Protein AF-A0A7C7VZW2-F1 (afdb_monomer)

Solvent-accessible surface area (backbone atoms only — not comparable to full-atom values): 3026 Å² total; per-residue (Å²): 110,71,66,58,53,49,54,46,49,53,45,55,59,47,52,64,52,46,54,54,34,43,75,70,63,75,41,53,71,68,56,44,53,53,54,53,49,52,38,51,63,56,41,53,57,48,53,52,53,62,71,74,107

Structure (mmCIF, N/CA/C/O backbone):
data_AF-A0A7C7VZW2-F1
#
_entry.id   AF-A0A7C7VZW2-F1
#
loop_
_atom_site.group_PDB
_atom_site.id
_atom_site.type_symbol
_atom_site.label_atom_id
_atom_site.label_alt_id
_atom_site.label_comp_id
_atom_site.label_asym_id
_atom_site.label_entity_id
_atom_site.label_seq_id
_atom_site.pdbx_PDB_ins_code
_atom_site.Cartn_x
_atom_site.Cartn_y
_atom_site.Cartn_z
_atom_site.occupancy
_atom_site.B_iso_or_equiv
_atom_site.auth_seq_id
_atom_site.auth_comp_id
_atom_site.auth_asym_id
_atom_site.auth_atom_id
_atom_site.pdbx_PDB_model_num
ATOM 1 N N . MET A 1 1 ? 17.847 -2.223 -12.869 1.00 64.81 1 MET A N 1
ATOM 2 C CA . MET A 1 1 ? 17.117 -3.397 -12.331 1.00 64.81 1 MET A CA 1
ATOM 3 C C . MET A 1 1 ? 17.140 -3.558 -10.809 1.00 64.81 1 MET A C 1
ATOM 5 O O . MET A 1 1 ? 16.059 -3.668 -10.249 1.00 64.81 1 MET A O 1
ATOM 9 N N . ARG A 1 2 ? 18.294 -3.563 -10.108 1.00 76.25 2 ARG A N 1
ATOM 10 C CA . ARG A 1 2 ? 18.337 -3.849 -8.646 1.00 76.25 2 ARG A CA 1
ATOM 11 C C . ARG A 1 2 ? 17.419 -2.947 -7.803 1.00 76.25 2 ARG A C 1
ATOM 13 O O . ARG A 1 2 ? 16.617 -3.461 -7.036 1.00 76.25 2 ARG A O 1
ATOM 20 N N . PHE A 1 3 ? 17.475 -1.629 -7.999 1.00 81.88 3 PHE A N 1
ATOM 21 C CA . PHE A 1 3 ? 16.684 -0.668 -7.215 1.00 81.88 3 PHE A CA 1
ATOM 22 C C . PHE A 1 3 ? 15.168 -0.778 -7.436 1.00 81.88 3 PHE A C 1
ATOM 24 O O . PHE A 1 3 ? 14.412 -0.756 -6.472 1.00 81.88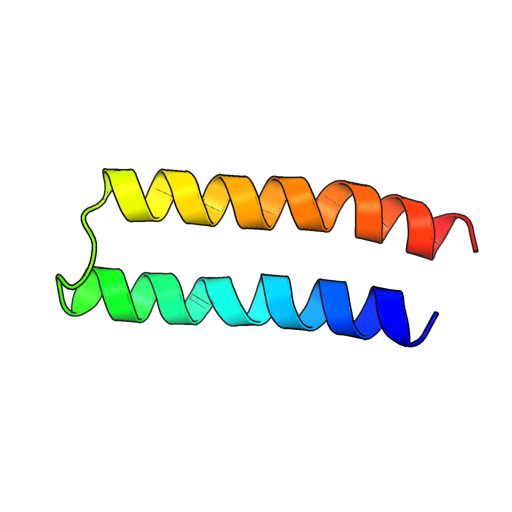 3 PHE A O 1
ATOM 31 N N . LEU A 1 4 ? 14.722 -0.982 -8.680 1.00 80.44 4 LEU A N 1
ATOM 32 C CA . LEU A 1 4 ? 13.301 -1.191 -8.993 1.00 80.44 4 LEU A CA 1
ATOM 33 C C . LEU A 1 4 ? 12.784 -2.522 -8.428 1.00 80.44 4 LEU A C 1
ATOM 35 O O . LEU A 1 4 ? 11.664 -2.592 -7.930 1.00 80.44 4 LEU A O 1
ATOM 39 N N . GLY A 1 5 ? 13.619 -3.567 -8.441 1.00 83.12 5 GLY A N 1
ATOM 40 C CA . GLY A 1 5 ? 13.307 -4.836 -7.786 1.00 83.12 5 GLY A CA 1
ATOM 41 C C . GLY A 1 5 ? 13.138 -4.692 -6.271 1.00 83.12 5 GLY A C 1
ATOM 42 O O . GLY A 1 5 ? 12.192 -5.248 -5.715 1.00 83.12 5 GLY A O 1
ATOM 43 N N . TYR A 1 6 ? 14.005 -3.912 -5.612 1.00 85.81 6 TYR A N 1
ATOM 44 C CA . TYR A 1 6 ? 13.879 -3.606 -4.182 1.00 85.81 6 TYR A CA 1
ATOM 45 C C . TYR A 1 6 ? 12.622 -2.791 -3.871 1.00 85.81 6 TYR A C 1
ATOM 47 O O . TYR A 1 6 ? 11.881 -3.161 -2.965 1.00 85.81 6 TYR A O 1
ATOM 55 N N . ALA A 1 7 ? 12.335 -1.748 -4.656 1.00 83.94 7 ALA A N 1
ATOM 56 C CA . ALA A 1 7 ? 11.133 -0.932 -4.487 1.00 83.94 7 ALA A CA 1
ATOM 57 C C . ALA A 1 7 ? 9.851 -1.772 -4.625 1.00 83.94 7 ALA A C 1
ATOM 59 O O . ALA A 1 7 ? 8.954 -1.684 -3.789 1.00 83.94 7 ALA A O 1
ATOM 60 N N . ARG A 1 8 ? 9.795 -2.663 -5.627 1.00 85.19 8 ARG A N 1
ATOM 61 C CA . ARG A 1 8 ? 8.668 -3.590 -5.807 1.00 85.19 8 ARG A CA 1
ATOM 62 C C . ARG A 1 8 ? 8.517 -4.552 -4.628 1.00 85.19 8 ARG A C 1
ATOM 64 O O . ARG A 1 8 ? 7.399 -4.786 -4.189 1.00 85.19 8 ARG A O 1
ATOM 71 N N . ARG A 1 9 ? 9.618 -5.130 -4.134 1.00 87.25 9 ARG A N 1
ATOM 72 C CA . ARG A 1 9 ? 9.587 -6.048 -2.981 1.00 87.25 9 ARG A CA 1
ATOM 73 C C . ARG A 1 9 ? 9.100 -5.352 -1.718 1.00 87.25 9 ARG A C 1
ATOM 75 O O . ARG A 1 9 ? 8.189 -5.863 -1.086 1.00 87.25 9 ARG A O 1
ATOM 82 N N . SER A 1 10 ? 9.641 -4.176 -1.417 1.00 86.31 10 SER A N 1
ATOM 83 C CA . SER A 1 10 ? 9.257 -3.401 -0.236 1.00 86.3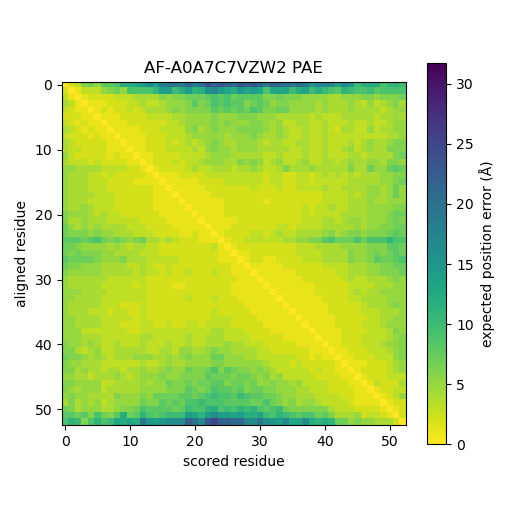1 10 SER A CA 1
ATOM 84 C C . SER A 1 10 ? 7.764 -3.047 -0.239 1.00 86.31 10 SER A C 1
ATOM 86 O O . SER A 1 10 ? 7.094 -3.232 0.771 1.00 86.31 10 SER A O 1
ATOM 88 N N . ALA A 1 11 ? 7.211 -2.635 -1.384 1.00 85.00 11 ALA A N 1
ATOM 89 C CA . ALA A 1 11 ? 5.782 -2.334 -1.497 1.00 85.00 11 ALA 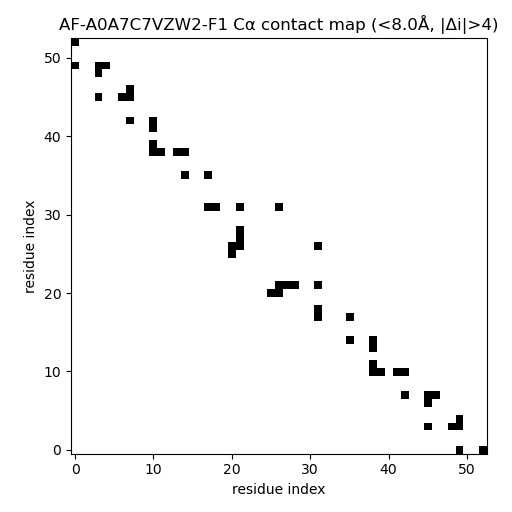A CA 1
ATOM 90 C C . ALA A 1 11 ? 4.883 -3.580 -1.359 1.00 85.00 11 ALA A C 1
ATOM 92 O O . ALA A 1 11 ? 3.772 -3.484 -0.845 1.00 85.00 11 ALA A O 1
ATOM 93 N N . ILE A 1 12 ? 5.355 -4.755 -1.793 1.00 86.69 12 ILE A N 1
ATOM 94 C CA . ILE A 1 12 ? 4.632 -6.026 -1.619 1.00 86.69 12 ILE A CA 1
ATOM 95 C C . ILE A 1 12 ? 4.696 -6.501 -0.163 1.00 86.69 12 ILE A C 1
ATOM 97 O O . ILE A 1 12 ? 3.702 -7.002 0.349 1.00 86.69 12 ILE A O 1
ATOM 101 N N . GLU A 1 13 ? 5.834 -6.333 0.511 1.00 89.12 13 GLU A N 1
ATOM 102 C CA . GLU A 1 13 ? 6.020 -6.715 1.919 1.00 89.12 13 GLU A CA 1
ATOM 103 C C . GLU A 1 13 ? 5.170 -5.876 2.885 1.00 89.12 13 GLU A C 1
ATOM 105 O O . GLU A 1 13 ? 4.791 -6.370 3.946 1.00 89.12 13 GLU A O 1
ATOM 110 N N . LEU A 1 14 ? 4.792 -4.655 2.495 1.00 87.44 14 LEU A N 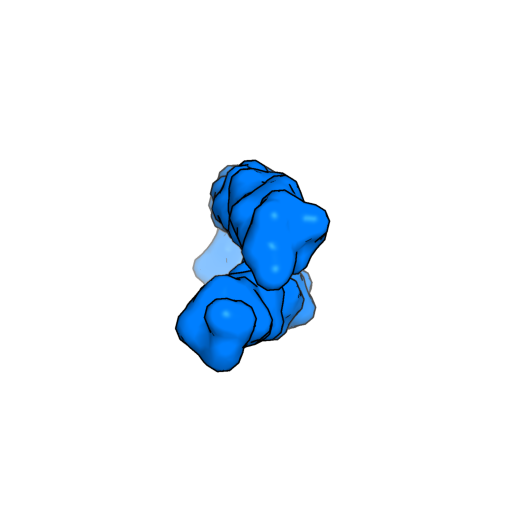1
ATOM 111 C CA . LEU A 1 14 ? 3.880 -3.803 3.263 1.00 87.44 14 LEU A CA 1
ATOM 112 C C . LEU A 1 14 ? 2.456 -4.387 3.345 1.00 87.44 14 LEU A C 1
ATOM 114 O O . LEU A 1 14 ? 1.776 -4.250 4.357 1.00 87.44 14 LEU A O 1
ATOM 118 N N . GLN A 1 15 ? 1.992 -5.068 2.295 1.00 89.00 15 GLN A N 1
ATOM 119 C CA . GLN A 1 15 ? 0.626 -5.597 2.219 1.00 89.00 15 GLN A CA 1
ATOM 120 C C . GLN A 1 15 ? 0.275 -6.591 3.345 1.00 89.00 15 GLN A C 1
ATOM 122 O O . GLN A 1 15 ? -0.746 -6.387 4.000 1.00 89.00 15 GLN A O 1
ATOM 127 N N . PRO A 1 16 ? 1.073 -7.640 3.638 1.00 91.56 16 PRO A N 1
ATOM 128 C CA . PRO A 1 16 ? 0.794 -8.532 4.765 1.00 91.56 16 PRO A CA 1
ATOM 129 C C . PRO A 1 16 ? 0.909 -7.825 6.122 1.00 91.56 16 PRO A C 1
ATOM 131 O O . PRO A 1 16 ? 0.171 -8.164 7.044 1.00 91.56 16 PRO A O 1
ATOM 134 N N . GLN A 1 17 ? 1.781 -6.820 6.250 1.00 92.44 17 GLN A N 1
ATOM 135 C CA . GLN A 1 17 ? 1.896 -6.024 7.477 1.00 92.44 17 GLN A CA 1
ATOM 136 C C . GLN A 1 17 ? 0.633 -5.192 7.737 1.00 92.44 17 GLN A C 1
ATOM 138 O O . GLN A 1 17 ? 0.216 -5.078 8.886 1.00 92.44 17 GLN A O 1
ATOM 143 N N . LEU A 1 18 ? -0.021 -4.680 6.688 1.00 91.31 18 LEU A N 1
ATOM 144 C CA . LEU A 1 18 ? -1.299 -3.971 6.805 1.00 91.31 18 LEU A CA 1
ATOM 145 C C . LEU A 1 18 ? -2.428 -4.880 7.295 1.00 91.31 18 LEU A C 1
ATOM 147 O O . LEU A 1 18 ? -3.222 -4.454 8.126 1.00 91.31 18 LEU A O 1
ATOM 151 N N . TYR A 1 19 ? -2.483 -6.138 6.844 1.00 92.56 19 TYR A N 1
ATOM 152 C CA . TYR A 1 19 ? -3.466 -7.100 7.361 1.00 92.56 19 TYR A CA 1
ATOM 153 C C . TYR A 1 19 ? -3.262 -7.369 8.854 1.00 92.56 19 TYR A C 1
ATOM 155 O O . TYR A 1 19 ? -4.225 -7.383 9.613 1.00 92.56 19 TYR A O 1
ATOM 163 N N . ILE A 1 20 ? -2.006 -7.522 9.281 1.00 94.06 20 ILE A N 1
ATOM 164 C CA . ILE A 1 20 ? -1.646 -7.702 10.693 1.00 94.06 20 ILE A CA 1
ATOM 165 C C . ILE A 1 20 ? -1.988 -6.451 11.521 1.00 94.06 20 ILE A C 1
ATOM 167 O O . ILE A 1 20 ? -2.418 -6.571 12.667 1.00 94.06 20 ILE A O 1
ATOM 171 N N . ALA A 1 21 ? -1.795 -5.254 10.962 1.00 92.75 21 ALA A N 1
ATOM 172 C CA . ALA A 1 21 ? -2.133 -3.993 11.618 1.00 92.75 21 ALA A CA 1
ATOM 173 C C . ALA A 1 21 ? -3.650 -3.793 11.748 1.00 92.75 21 ALA A C 1
ATOM 175 O O . ALA A 1 21 ? -4.114 -3.323 12.785 1.00 92.75 21 ALA A O 1
ATOM 176 N N . LEU A 1 22 ? -4.416 -4.186 10.727 1.00 93.44 22 LEU A N 1
ATOM 177 C CA . LEU A 1 22 ? -5.877 -4.157 10.748 1.00 93.44 22 LEU A CA 1
ATOM 178 C C . LEU A 1 22 ? -6.438 -5.148 11.777 1.00 93.44 22 LEU A C 1
ATOM 180 O O . LEU A 1 22 ? -7.316 -4.788 12.554 1.00 93.44 22 LEU A O 1
ATOM 184 N N . ASP A 1 23 ? -5.902 -6.370 11.822 1.00 94.19 23 ASP A N 1
ATOM 185 C CA . ASP A 1 23 ? -6.317 -7.405 12.780 1.00 94.19 23 ASP A CA 1
ATOM 186 C C . ASP A 1 23 ? -6.048 -6.979 14.234 1.00 94.19 23 ASP A C 1
ATOM 188 O O . ASP A 1 23 ? -6.892 -7.128 15.114 1.00 94.19 23 ASP A O 1
ATOM 192 N N . GLN A 1 24 ? -4.908 -6.325 14.475 1.00 95.56 24 GLN A N 1
ATOM 193 C CA . GLN A 1 24 ? -4.571 -5.741 15.778 1.00 95.56 24 GLN A CA 1
ATOM 194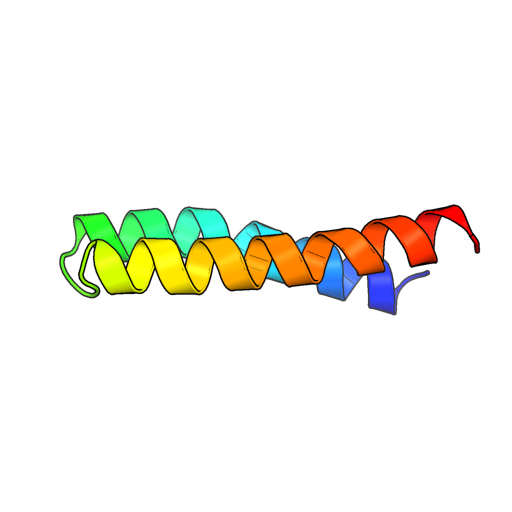 C C . GLN A 1 24 ? -5.295 -4.419 16.077 1.00 95.56 24 GLN A C 1
ATOM 196 O O . GLN A 1 24 ? -5.055 -3.822 17.126 1.00 95.56 24 GLN A O 1
ATOM 201 N N . SER A 1 25 ? -6.186 -3.958 15.191 1.00 93.56 25 SER A N 1
ATOM 202 C CA . SER A 1 25 ? -6.906 -2.684 15.321 1.00 93.56 25 SER A CA 1
ATOM 203 C C . SER A 1 25 ? -5.982 -1.463 15.479 1.00 93.56 25 SER A C 1
ATOM 205 O O . SER A 1 25 ? -6.354 -0.475 16.108 1.00 93.56 25 SER A O 1
ATOM 207 N N . TYR A 1 26 ? -4.768 -1.520 14.916 1.00 94.19 26 TYR A N 1
ATOM 208 C CA . TYR A 1 26 ? -3.837 -0.384 14.875 1.00 94.19 26 TYR A CA 1
ATOM 209 C C . TYR A 1 26 ? -4.192 0.641 13.800 1.00 94.19 26 TYR A C 1
ATOM 211 O O . TYR A 1 26 ? -3.770 1.790 13.901 1.00 94.19 26 TYR A O 1
ATOM 219 N N . ILE A 1 27 ? -4.936 0.213 12.782 1.00 94.31 27 ILE A N 1
ATOM 220 C CA . ILE A 1 27 ? -5.453 1.046 11.698 1.00 94.31 27 ILE A CA 1
ATOM 221 C C . ILE A 1 27 ? -6.927 0.717 11.477 1.00 94.31 27 ILE A C 1
ATOM 223 O O . ILE A 1 27 ? -7.359 -0.413 11.728 1.00 94.31 27 ILE A O 1
ATOM 227 N N . THR A 1 28 ? -7.701 1.682 10.992 1.00 95.38 28 THR A N 1
ATOM 228 C CA . THR A 1 28 ? -9.084 1.433 10.577 1.00 95.38 28 THR A CA 1
ATOM 229 C C . THR A 1 28 ? -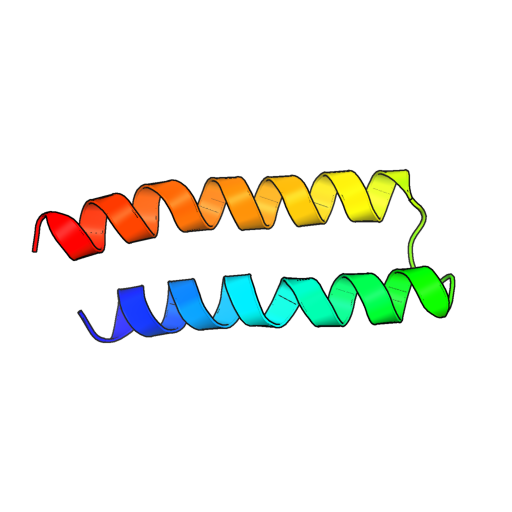9.136 0.753 9.212 1.00 95.38 28 THR A C 1
ATOM 231 O O . THR A 1 28 ? -8.141 0.650 8.487 1.00 95.38 28 THR A O 1
ATOM 234 N N . ARG A 1 29 ? -10.327 0.282 8.830 1.00 92.44 29 ARG A N 1
ATOM 235 C CA . ARG A 1 29 ? -10.527 -0.305 7.505 1.00 92.44 29 ARG A CA 1
ATOM 236 C C . ARG A 1 29 ? -10.324 0.728 6.393 1.00 92.44 29 ARG A C 1
ATOM 238 O O . ARG A 1 29 ? -9.757 0.391 5.361 1.00 92.44 29 ARG A O 1
ATOM 245 N N . GLU A 1 30 ? -10.722 1.975 6.625 1.00 95.38 30 GLU A N 1
ATOM 246 C CA . GLU A 1 30 ? -10.525 3.077 5.682 1.00 95.38 30 GLU A CA 1
ATOM 247 C C . GLU A 1 30 ? -9.037 3.391 5.492 1.00 95.38 30 GLU A C 1
ATOM 249 O O . GLU A 1 30 ? -8.583 3.554 4.361 1.00 95.38 30 GLU A O 1
ATOM 254 N N . GLU A 1 31 ? -8.262 3.428 6.581 1.00 94.25 31 GLU A N 1
ATOM 255 C CA . GLU A 1 31 ? -6.806 3.610 6.525 1.00 94.25 31 GLU A CA 1
ATOM 256 C C . GLU A 1 31 ? -6.126 2.435 5.815 1.00 94.25 31 GLU A C 1
ATOM 258 O O . GLU A 1 31 ? -5.241 2.637 4.983 1.00 94.25 31 GLU A O 1
ATOM 263 N N . PHE A 1 32 ? -6.572 1.205 6.088 1.00 94.25 32 PHE A N 1
ATOM 264 C CA . PHE A 1 32 ? -6.103 0.017 5.382 1.00 94.25 32 PHE A CA 1
ATOM 265 C C . PHE A 1 32 ? -6.331 0.142 3.873 1.00 94.25 32 PHE A C 1
ATOM 267 O O . PHE A 1 32 ? -5.383 -0.024 3.105 1.00 94.25 32 PHE A O 1
ATOM 274 N N . ASP A 1 33 ? -7.557 0.45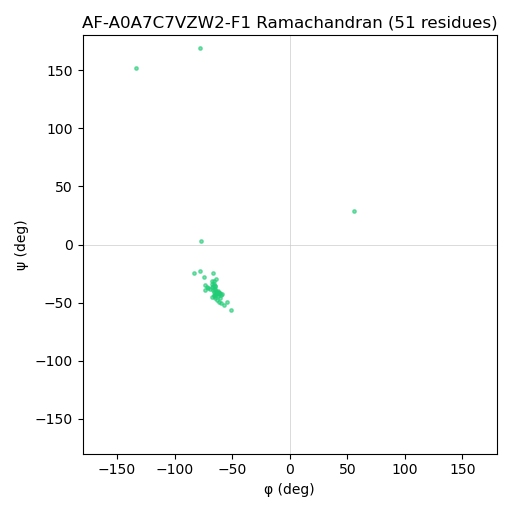5 3.447 1.00 94.00 33 ASP A N 1
ATOM 275 C CA . ASP A 1 33 ? -7.909 0.526 2.029 1.00 94.00 33 ASP A CA 1
ATOM 276 C C . ASP A 1 33 ? -7.107 1.645 1.328 1.00 94.00 33 ASP A C 1
ATOM 278 O O . ASP A 1 33 ? -6.547 1.417 0.254 1.00 94.00 33 ASP A O 1
ATOM 282 N N . GLN A 1 34 ? -6.933 2.809 1.973 1.00 94.88 34 GLN A N 1
ATOM 283 C CA . GLN A 1 34 ? -6.113 3.913 1.454 1.00 94.88 34 GLN A CA 1
ATOM 284 C C . GLN A 1 34 ? -4.641 3.524 1.263 1.00 94.88 34 GLN A C 1
ATOM 286 O O . GLN A 1 34 ? -4.064 3.762 0.197 1.00 94.88 34 GLN A O 1
ATOM 291 N N . ILE A 1 35 ? -4.015 2.916 2.276 1.00 92.56 35 ILE A N 1
ATOM 292 C CA . ILE A 1 35 ? -2.593 2.550 2.209 1.00 92.56 35 ILE A CA 1
ATOM 293 C C . ILE A 1 35 ? -2.389 1.389 1.225 1.00 92.56 35 ILE A C 1
ATOM 295 O O . ILE A 1 35 ? -1.409 1.368 0.473 1.00 92.56 35 ILE A O 1
ATOM 299 N N . TYR A 1 36 ? -3.321 0.434 1.182 1.00 91.81 36 TYR A N 1
ATOM 300 C CA . TYR A 1 36 ? -3.273 -0.698 0.259 1.00 91.81 36 TYR A CA 1
ATOM 301 C C . TYR A 1 36 ? -3.396 -0.248 -1.204 1.00 91.81 36 TYR A C 1
ATOM 303 O O . TYR A 1 36 ? -2.644 -0.712 -2.072 1.00 91.81 36 TYR A O 1
ATOM 311 N N . GLU A 1 37 ? -4.297 0.694 -1.486 1.00 92.81 37 GLU A N 1
ATOM 312 C CA . GLU A 1 37 ? -4.446 1.287 -2.813 1.00 92.81 37 GLU A CA 1
ATOM 313 C C . GLU A 1 37 ? -3.194 2.074 -3.213 1.00 92.81 37 GLU A C 1
ATOM 315 O O . GLU A 1 37 ? -2.654 1.861 -4.300 1.00 92.81 37 GLU A O 1
ATOM 320 N N . GLN A 1 38 ? -2.635 2.877 -2.306 1.00 90.31 38 GLN A N 1
ATOM 321 C CA . GLN A 1 38 ? -1.398 3.615 -2.563 1.00 90.31 38 GLN A CA 1
ATOM 322 C C . GLN A 1 38 ? -0.204 2.688 -2.861 1.00 90.31 38 GLN A C 1
ATOM 324 O O . GLN A 1 38 ? 0.582 2.948 -3.783 1.00 90.31 38 GLN A O 1
ATOM 329 N N . ALA A 1 39 ? -0.067 1.580 -2.127 1.00 89.44 39 ALA A N 1
ATOM 330 C CA . ALA A 1 39 ? 0.959 0.572 -2.393 1.00 89.44 39 ALA A CA 1
ATOM 331 C C . ALA A 1 39 ? 0.773 -0.067 -3.781 1.00 89.44 39 ALA A C 1
ATOM 333 O O . ALA A 1 39 ? 1.740 -0.257 -4.525 1.00 89.44 39 ALA A O 1
ATOM 334 N N . THR A 1 40 ? -0.473 -0.346 -4.163 1.00 88.12 40 THR A N 1
ATOM 335 C CA . THR A 1 40 ? -0.822 -0.941 -5.461 1.00 88.12 40 THR A CA 1
ATOM 336 C C . THR A 1 40 ? -0.544 0.012 -6.625 1.00 88.12 40 THR A C 1
ATOM 338 O O . THR A 1 40 ? 0.094 -0.383 -7.609 1.00 88.12 40 THR A O 1
ATOM 341 N N . GLU A 1 41 ? -0.937 1.278 -6.495 1.00 90.19 41 GLU A N 1
ATOM 342 C CA . GLU A 1 41 ? -0.669 2.323 -7.487 1.00 90.19 41 GLU A CA 1
ATOM 343 C C . GLU A 1 41 ? 0.830 2.595 -7.647 1.00 90.19 41 GLU A C 1
ATOM 345 O O . GLU A 1 41 ? 1.289 2.879 -8.749 1.00 90.19 41 GLU A O 1
ATOM 350 N N . THR A 1 42 ? 1.628 2.403 -6.593 1.00 87.06 42 THR A N 1
ATOM 351 C CA . THR A 1 42 ? 3.093 2.520 -6.663 1.00 87.06 42 THR A CA 1
ATOM 352 C C . THR A 1 42 ? 3.742 1.335 -7.396 1.00 87.06 42 THR A C 1
ATOM 354 O O . THR A 1 42 ? 4.719 1.508 -8.128 1.00 87.06 42 THR A O 1
ATOM 357 N N . ILE A 1 43 ? 3.204 0.116 -7.258 1.00 87.44 43 ILE A N 1
ATOM 358 C CA . ILE A 1 43 ? 3.759 -1.097 -7.891 1.00 87.44 43 ILE A CA 1
ATOM 359 C C . ILE A 1 43 ? 3.524 -1.121 -9.410 1.00 87.44 43 ILE A C 1
ATOM 361 O O . ILE A 1 43 ? 4.397 -1.588 -10.152 1.00 87.44 43 ILE A O 1
ATOM 365 N N . LYS A 1 44 ? 2.377 -0.621 -9.890 1.00 87.44 44 LYS A N 1
ATOM 366 C CA . LYS A 1 44 ? 2.024 -0.574 -11.325 1.00 87.44 44 LYS A CA 1
ATOM 367 C C . LYS A 1 44 ? 3.116 0.054 -12.214 1.00 87.44 44 LYS A C 1
ATOM 369 O O . LYS A 1 44 ? 3.587 -0.633 -13.127 1.00 87.44 44 LYS A O 1
ATOM 374 N N . PRO A 1 45 ? 3.574 1.301 -11.978 1.00 86.44 45 PRO A N 1
ATOM 375 C CA . PRO A 1 45 ? 4.602 1.931 -12.801 1.00 86.44 45 PRO A CA 1
ATOM 376 C C . PRO A 1 45 ? 5.962 1.245 -12.648 1.00 86.44 45 PRO A C 1
ATOM 378 O O . PRO A 1 45 ? 6.680 1.110 -13.635 1.00 86.44 45 PRO A O 1
ATOM 381 N N . ILE A 1 46 ? 6.299 0.723 -11.459 1.00 84.56 46 ILE A N 1
ATOM 382 C CA . ILE A 1 46 ? 7.540 -0.042 -11.247 1.00 84.56 46 ILE A CA 1
ATOM 383 C C . ILE A 1 46 ? 7.567 -1.286 -12.145 1.00 84.56 46 ILE A C 1
ATOM 385 O O . ILE A 1 46 ? 8.594 -1.580 -12.755 1.00 84.56 46 ILE A O 1
ATOM 389 N N . GLY A 1 47 ? 6.441 -1.995 -12.276 1.00 81.75 47 GLY A N 1
ATOM 390 C CA . GLY A 1 47 ? 6.309 -3.121 -13.203 1.00 81.75 47 GLY A CA 1
ATOM 391 C C . GLY A 1 47 ? 6.500 -2.710 -14.666 1.00 81.75 47 GLY A C 1
ATOM 392 O O . GLY A 1 47 ? 7.209 -3.392 -15.405 1.00 81.75 47 GLY A O 1
ATOM 393 N N . GLY A 1 48 ? 5.931 -1.569 -15.064 1.00 85.69 48 GLY A N 1
ATOM 394 C CA . GLY A 1 48 ? 6.130 -0.987 -16.395 1.00 85.69 48 GLY A CA 1
ATOM 395 C C . GLY A 1 48 ? 7.596 -0.649 -16.683 1.00 85.69 48 GLY A C 1
ATOM 396 O O . GLY A 1 48 ? 8.122 -1.038 -17.723 1.00 85.69 48 GLY A O 1
ATOM 397 N N . PHE A 1 49 ? 8.283 -0.007 -15.735 1.00 85.25 49 PHE A N 1
ATOM 398 C CA . PHE A 1 49 ? 9.700 0.341 -15.864 1.00 85.25 49 PHE A CA 1
ATOM 399 C C . PHE A 1 49 ? 10.617 -0.884 -15.887 1.00 85.25 49 PHE A C 1
ATOM 401 O O . PHE A 1 49 ? 11.567 -0.907 -16.661 1.00 85.25 49 PHE A O 1
ATOM 408 N N . ILE A 1 50 ? 10.331 -1.915 -15.084 1.00 82.75 50 ILE A N 1
ATOM 409 C CA . ILE A 1 50 ? 11.076 -3.185 -15.127 1.00 82.75 50 ILE A CA 1
ATOM 410 C C . ILE A 1 50 ? 10.880 -3.894 -16.471 1.00 82.75 50 ILE A C 1
ATOM 412 O O . ILE A 1 50 ? 11.807 -4.533 -16.940 1.00 82.75 50 ILE A O 1
ATOM 416 N N . ARG A 1 51 ? 9.697 -3.816 -17.092 1.00 80.38 51 ARG A N 1
ATOM 417 C CA . ARG A 1 51 ? 9.435 -4.469 -18.387 1.00 80.38 51 ARG A CA 1
ATOM 418 C C . ARG A 1 51 ? 10.089 -3.748 -19.570 1.00 80.38 51 ARG A C 1
ATOM 420 O O . ARG A 1 51 ? 10.327 -4.372 -20.598 1.00 80.38 51 ARG A O 1
ATOM 427 N N . TYR A 1 52 ? 10.290 -2.440 -19.449 1.00 81.19 52 TYR A N 1
ATOM 428 C CA . TYR A 1 52 ? 10.866 -1.600 -20.500 1.00 81.19 52 TYR A CA 1
ATOM 429 C C . TYR A 1 52 ? 12.406 -1.634 -20.537 1.00 81.19 52 TYR A C 1
ATOM 4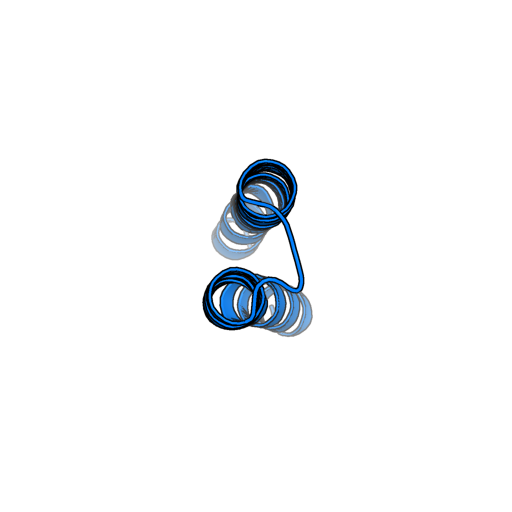31 O O . TYR A 1 52 ? 12.994 -1.361 -21.581 1.00 81.19 52 TYR A O 1
ATOM 439 N N . LEU A 1 53 ? 13.045 -1.949 -19.406 1.00 69.75 53 LEU A N 1
ATOM 440 C CA . LEU A 1 53 ? 14.500 -2.096 -19.248 1.00 69.75 53 LEU A CA 1
ATOM 441 C C . LEU A 1 53 ? 14.964 -3.539 -19.481 1.00 69.75 53 LEU A C 1
ATOM 443 O O . LEU A 1 53 ? 16.177 -3.697 -19.740 1.00 69.75 53 LEU A O 1
#

Mean predicted aligned error: 4.09 Å

pLDDT: mean 88.07, std 6.28, range [64.81, 95.56]

Foldseek 3Di:
DVVLVVLLVVLVVVLVVLVVCVVVVVDDPVRSVVSNVVSVVSNVVSVVVVVVD

Nearest PDB structures (foldseek):
  5uae-assembly1_B  TM=9.332E-01  e=2.679E+00  Listeria innocua
  2f6m-assembly2_C  TM=9.566E-01  e=3.720E+00  Saccharomyces cerevisiae
  2f66-assembly3_D  TM=9.597E-01  e=3.720E+00  Saccharomyces cerevisiae
  2f66-assembly3_A  TM=9.583E-01  e=3.973E+00  Saccharomyces cerevisiae
  2f6m-assembly1_A  TM=8.882E-01  e=6.292E+00  Saccharomyces cerevisiae

Sequence (53 aa):
MRFLGYARRSAIELQPQLYIALDQSYITREEFDQIYEQATETIKPIGGFIRYL

Secondary structure (DSSP, 8-state):
-HHHHHHHHHHHHHHHHHHHHHHTTSS-HHHHHHHHHHHHHHHHHHHHHHHH-

Ra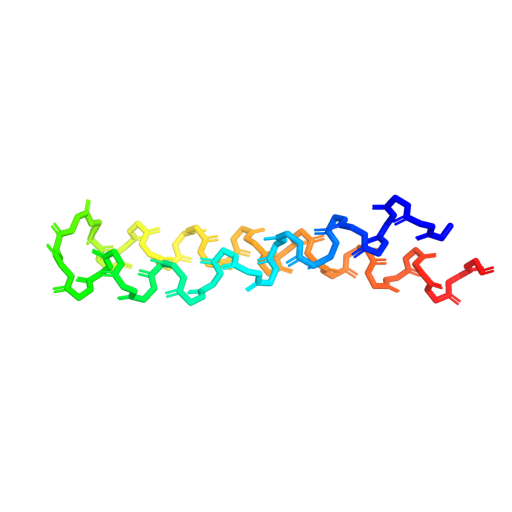dius of gyration: 12.77 Å; Cα contacts (8 Å, |Δi|>4): 28; chains: 1; bounding box: 29×12×36 Å